Protein AF-A0A936UE08-F1 (afdb_monomer_lite)

pLDDT: mean 87.49, std 12.92, range [31.47, 96.0]

Foldseek 3Di:
DDPDFDKAKWFDAPAAIEGEPSRVCVVVLDPDPRHHYHYDHDCPVPPPRGFKMKIKDLDPVVQVVVLVVCCPPPVVFWDKDKDARPVDPSMIMIMIGTPQDDPVSVVVVVCVVVVPPDPD

Structure (mmCIF, N/CA/C/O backbone):
data_AF-A0A936UE08-F1
#
_entry.id   AF-A0A936UE08-F1
#
loop_
_atom_site.group_PDB
_atom_site.id
_atom_site.type_symbol
_atom_site.label_atom_id
_atom_site.label_alt_id
_atom_site.label_comp_id
_atom_site.label_asym_id
_atom_site.label_entity_id
_atom_site.label_seq_id
_atom_site.pdbx_PDB_ins_code
_atom_site.Cartn_x
_atom_site.Cartn_y
_atom_site.Cartn_z
_atom_site.occupancy
_atom_site.B_iso_or_equiv
_atom_site.auth_seq_id
_atom_site.auth_comp_id
_atom_site.auth_asym_id
_atom_site.auth_atom_id
_atom_site.pdbx_PDB_model_num
ATOM 1 N N . MET A 1 1 ? 12.548 7.754 -27.665 1.00 31.47 1 MET A N 1
ATOM 2 C CA . MET A 1 1 ? 12.295 6.539 -26.857 1.00 31.47 1 MET A CA 1
ATOM 3 C C . MET A 1 1 ? 11.726 6.971 -25.506 1.00 31.47 1 MET A C 1
ATOM 5 O O . MET A 1 1 ? 12.459 7.503 -24.682 1.00 31.47 1 MET A O 1
ATOM 9 N N . LEU A 1 2 ? 10.403 6.895 -25.324 1.00 31.75 2 LEU A N 1
ATOM 10 C CA . LEU A 1 2 ? 9.713 7.356 -24.111 1.00 31.75 2 LEU A CA 1
ATOM 11 C C . LEU A 1 2 ? 10.201 6.543 -22.901 1.00 31.75 2 LEU A C 1
ATOM 13 O O . LEU A 1 2 ? 9.914 5.351 -22.814 1.00 31.75 2 LEU A O 1
ATOM 17 N N . LYS A 1 3 ? 10.934 7.174 -21.972 1.00 38.00 3 LYS A N 1
ATOM 18 C CA . LYS A 1 3 ? 11.242 6.607 -20.649 1.00 38.00 3 LYS A CA 1
ATOM 19 C C . LYS A 1 3 ? 9.918 6.373 -19.913 1.00 38.00 3 LYS A C 1
ATOM 21 O O . LYS A 1 3 ? 9.411 7.265 -19.239 1.00 38.00 3 LYS A O 1
ATOM 26 N N . LYS A 1 4 ? 9.317 5.194 -20.098 1.00 46.88 4 LYS A N 1
ATOM 27 C CA . LYS A 1 4 ? 8.180 4.738 -19.299 1.00 46.88 4 LYS A CA 1
ATOM 28 C C . LYS A 1 4 ? 8.673 4.592 -17.863 1.00 46.88 4 LYS A C 1
ATOM 30 O O . LYS A 1 4 ? 9.589 3.835 -17.566 1.00 46.88 4 LYS A O 1
ATOM 35 N N . ASN A 1 5 ? 8.078 5.394 -17.000 1.00 51.69 5 ASN A N 1
ATOM 36 C CA . ASN A 1 5 ? 8.274 5.414 -15.564 1.00 51.69 5 ASN A CA 1
ATOM 37 C C . ASN A 1 5 ? 7.875 4.054 -14.965 1.00 51.69 5 ASN A C 1
ATOM 39 O O . ASN A 1 5 ? 6.700 3.847 -14.671 1.00 51.69 5 ASN A O 1
ATOM 43 N N . TYR A 1 6 ? 8.818 3.119 -14.821 1.00 75.62 6 TYR A N 1
ATOM 44 C CA . TYR A 1 6 ? 8.548 1.803 -14.237 1.00 75.62 6 TYR A CA 1
ATOM 45 C C . TYR A 1 6 ? 8.349 1.926 -12.728 1.00 75.62 6 TYR A C 1
ATOM 47 O O . TYR A 1 6 ? 9.289 1.846 -11.940 1.00 75.62 6 TYR A O 1
ATOM 55 N N . ILE A 1 7 ? 7.102 2.152 -12.339 1.00 89.44 7 ILE A N 1
ATOM 56 C CA . ILE A 1 7 ? 6.646 2.011 -10.964 1.00 89.44 7 ILE A CA 1
ATOM 57 C C . ILE A 1 7 ? 6.029 0.631 -10.860 1.00 89.44 7 ILE A C 1
ATOM 59 O O . ILE A 1 7 ? 5.180 0.265 -11.672 1.00 89.44 7 ILE A O 1
ATOM 63 N N . LYS A 1 8 ? 6.487 -0.132 -9.877 1.00 92.56 8 LYS A N 1
ATOM 64 C CA . LYS A 1 8 ? 5.900 -1.417 -9.541 1.00 92.56 8 LYS A CA 1
ATOM 65 C C . LYS A 1 8 ? 4.744 -1.199 -8.580 1.00 92.56 8 LYS A C 1
ATOM 67 O O . LYS A 1 8 ? 4.828 -0.307 -7.737 1.00 92.56 8 LYS A O 1
ATOM 72 N N . ILE A 1 9 ? 3.685 -1.989 -8.705 1.00 94.25 9 ILE A N 1
ATOM 73 C CA . ILE A 1 9 ? 2.460 -1.879 -7.903 1.00 94.25 9 ILE A CA 1
ATOM 74 C C . ILE A 1 9 ? 2.127 -3.244 -7.300 1.00 94.25 9 ILE A C 1
ATOM 76 O O . ILE A 1 9 ? 2.257 -4.250 -7.988 1.00 94.25 9 ILE A O 1
ATOM 80 N N . ALA A 1 10 ? 1.676 -3.266 -6.047 1.00 94.69 10 ALA A N 1
ATOM 81 C CA . ALA A 1 10 ? 1.062 -4.427 -5.409 1.00 94.69 10 ALA A CA 1
ATOM 82 C C . ALA A 1 10 ? -0.196 -4.018 -4.630 1.00 94.69 10 ALA A C 1
ATOM 84 O O . ALA A 1 10 ? -0.273 -2.917 -4.070 1.00 94.69 10 ALA A O 1
ATOM 85 N N . LEU A 1 11 ? -1.173 -4.925 -4.582 1.00 95.81 11 LEU A N 1
ATOM 86 C CA . LEU A 1 11 ? -2.451 -4.745 -3.894 1.00 95.81 11 LEU A CA 1
ATOM 87 C C . LEU A 1 11 ? -2.486 -5.628 -2.647 1.00 95.81 11 LEU A C 1
ATOM 89 O O . LEU A 1 11 ? -2.344 -6.847 -2.733 1.00 95.81 11 LEU A O 1
ATOM 93 N N . CYS A 1 12 ? -2.660 -5.014 -1.482 1.00 93.69 12 CYS A N 1
ATOM 94 C CA . CYS A 1 12 ? -2.636 -5.709 -0.201 1.00 93.69 12 CYS A CA 1
ATOM 95 C C . CYS A 1 12 ? -4.054 -5.933 0.329 1.00 93.69 12 CYS A C 1
ATOM 97 O O . CYS A 1 12 ? -4.851 -4.997 0.459 1.00 93.69 12 CYS A O 1
ATOM 99 N N . TYR A 1 13 ? -4.314 -7.181 0.698 1.00 93.38 13 TYR A N 1
ATOM 100 C CA . TYR A 1 13 ? -5.536 -7.676 1.315 1.00 93.38 13 TYR A CA 1
ATOM 101 C C . TYR A 1 13 ? -5.263 -8.108 2.761 1.00 93.38 13 TYR A C 1
ATOM 103 O O . TYR A 1 13 ? -4.157 -7.936 3.274 1.00 93.38 13 TYR A O 1
ATOM 111 N N . ASN A 1 14 ? -6.280 -8.649 3.438 1.00 87.88 14 ASN A N 1
ATOM 112 C CA . ASN A 1 14 ? -6.143 -9.124 4.819 1.00 87.88 14 ASN A CA 1
ATOM 113 C C . ASN A 1 14 ? -5.115 -10.263 4.948 1.00 87.88 14 ASN A C 1
ATOM 115 O O . ASN A 1 14 ? -4.405 -10.333 5.946 1.00 87.88 14 ASN A O 1
ATOM 119 N N . ASP A 1 15 ? -5.055 -11.148 3.957 1.00 87.75 15 ASP A N 1
ATOM 120 C CA . ASP A 1 15 ? -4.336 -12.426 3.988 1.00 87.75 15 ASP A CA 1
ATOM 121 C C . ASP A 1 15 ? -3.246 -12.544 2.911 1.00 87.75 15 ASP A C 1
ATOM 123 O O . ASP A 1 15 ? -2.303 -13.331 3.055 1.00 87.75 15 ASP A O 1
ATOM 127 N N . LYS A 1 16 ? -3.334 -11.739 1.848 1.00 92.00 16 LYS A N 1
ATOM 128 C CA . LYS A 1 16 ? -2.434 -11.828 0.697 1.00 92.00 16 LYS A CA 1
ATOM 129 C C . LYS A 1 16 ? -2.016 -10.485 0.116 1.00 92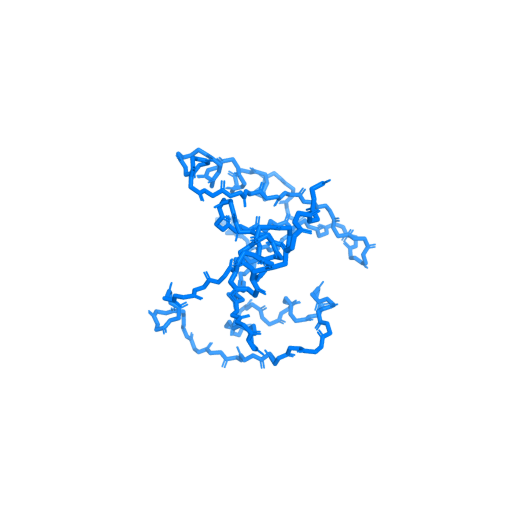.00 16 LYS A C 1
ATOM 131 O O . LYS A 1 16 ? -2.709 -9.474 0.233 1.00 92.00 16 LYS A O 1
ATOM 136 N N . ILE A 1 17 ? -0.896 -10.517 -0.590 1.00 93.88 17 ILE A N 1
ATOM 137 C CA . ILE A 1 17 ? -0.401 -9.445 -1.441 1.00 93.88 17 ILE A CA 1
ATOM 138 C C . ILE A 1 17 ? -0.429 -9.945 -2.877 1.00 93.88 17 ILE A C 1
ATOM 140 O O . ILE A 1 17 ? 0.220 -10.933 -3.219 1.00 93.88 17 ILE A O 1
ATOM 144 N N . VAL A 1 1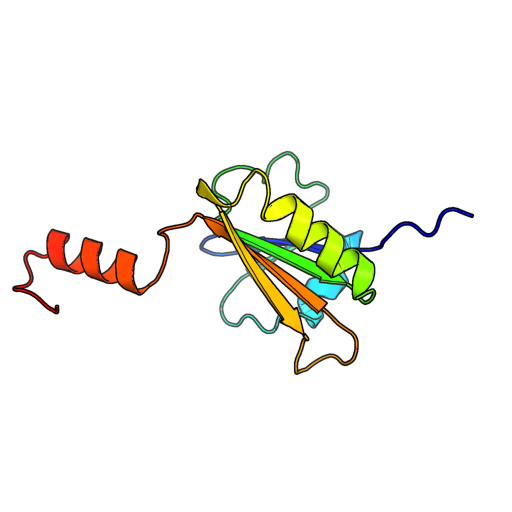8 ? -1.186 -9.246 -3.711 1.00 95.06 18 VAL A N 1
ATOM 145 C CA . VAL A 1 18 ? -1.374 -9.569 -5.121 1.00 95.06 18 VAL A CA 1
ATOM 146 C C . VAL A 1 18 ? -0.460 -8.693 -5.972 1.00 95.06 18 VAL A C 1
ATOM 148 O O . VAL A 1 18 ? -0.402 -7.476 -5.772 1.00 95.06 18 VAL A O 1
ATOM 151 N N . TYR A 1 19 ? 0.243 -9.306 -6.921 1.00 94.31 19 TYR A N 1
ATOM 152 C CA . TYR A 1 19 ? 1.114 -8.628 -7.880 1.00 94.31 19 TYR A CA 1
ATOM 153 C C . TYR A 1 19 ? 1.101 -9.354 -9.235 1.00 94.31 19 TYR A C 1
ATOM 155 O O . TYR A 1 19 ? 0.836 -10.550 -9.285 1.00 94.31 19 TYR A O 1
ATOM 163 N N . THR A 1 20 ? 1.383 -8.650 -10.332 1.00 94.12 20 THR A N 1
ATOM 164 C CA . THR A 1 20 ? 1.592 -9.277 -11.654 1.00 94.12 20 THR A CA 1
ATOM 165 C C . THR A 1 20 ? 3.061 -9.606 -11.910 1.00 94.12 20 THR A C 1
ATOM 167 O O . THR A 1 20 ? 3.933 -9.140 -11.176 1.00 94.12 20 THR A O 1
ATOM 170 N N . GLU A 1 21 ? 3.362 -10.359 -12.969 1.00 91.94 21 GLU A N 1
ATOM 171 C CA . GLU A 1 21 ? 4.736 -10.783 -13.291 1.00 91.94 21 GLU A CA 1
ATOM 172 C C . GLU A 1 21 ? 5.685 -9.592 -13.472 1.00 91.94 21 GLU A C 1
ATOM 174 O O . GLU A 1 21 ? 6.768 -9.548 -12.887 1.00 91.94 21 GLU A O 1
ATOM 179 N N . ASP A 1 22 ? 5.216 -8.539 -14.147 1.00 89.25 22 ASP A N 1
ATOM 180 C CA . ASP A 1 22 ? 5.946 -7.276 -14.289 1.00 89.25 22 ASP A CA 1
ATOM 181 C C . ASP A 1 22 ? 6.295 -6.627 -12.942 1.00 89.25 22 ASP A C 1
ATOM 183 O O . ASP A 1 22 ? 7.187 -5.780 -12.867 1.00 89.25 22 ASP A O 1
ATOM 187 N N . ASN A 1 23 ? 5.589 -6.982 -11.872 1.00 90.00 23 ASN A N 1
ATOM 188 C CA . ASN A 1 23 ? 5.726 -6.433 -10.531 1.00 90.00 23 ASN A CA 1
ATOM 189 C C . ASN A 1 23 ? 6.441 -7.378 -9.554 1.00 90.00 23 ASN A C 1
ATOM 191 O O . ASN A 1 23 ? 6.582 -7.014 -8.389 1.00 90.00 23 ASN A O 1
ATOM 195 N N . SER A 1 24 ? 6.937 -8.535 -10.002 1.00 85.31 24 SER A N 1
ATOM 196 C CA . SER A 1 24 ? 7.524 -9.592 -9.158 1.00 85.31 24 SER A CA 1
ATOM 197 C C . SER A 1 24 ? 8.639 -9.121 -8.220 1.00 85.31 24 SER A C 1
ATOM 199 O O . SER A 1 24 ? 8.689 -9.535 -7.063 1.00 85.31 24 SER A O 1
ATOM 201 N N . VAL A 1 25 ? 9.457 -8.163 -8.665 1.00 82.94 25 VAL A N 1
ATOM 202 C CA . VAL A 1 25 ? 10.518 -7.518 -7.868 1.00 82.94 25 VAL A CA 1
ATOM 203 C C . VAL A 1 25 ? 10.000 -6.895 -6.559 1.00 82.94 25 VAL A C 1
ATOM 205 O O . VAL A 1 25 ? 10.748 -6.775 -5.589 1.00 82.94 25 VAL A O 1
ATOM 208 N N . LEU A 1 26 ? 8.717 -6.519 -6.473 1.00 81.25 26 LEU A N 1
ATOM 209 C CA . LEU A 1 26 ? 8.138 -6.020 -5.222 1.00 81.25 26 LEU A CA 1
ATOM 210 C C . LEU A 1 26 ? 8.174 -7.045 -4.097 1.00 81.25 26 LEU A C 1
ATOM 212 O O . LEU A 1 26 ? 8.294 -6.642 -2.943 1.00 81.25 26 LEU A O 1
ATOM 216 N N . ARG A 1 27 ? 8.090 -8.342 -4.407 1.00 79.69 27 ARG A N 1
ATOM 217 C CA . ARG A 1 27 ? 8.205 -9.395 -3.395 1.00 79.69 27 ARG A CA 1
ATOM 218 C C . ARG A 1 27 ? 9.539 -9.303 -2.658 1.00 79.69 27 ARG A C 1
ATOM 220 O O . ARG A 1 27 ? 9.574 -9.451 -1.444 1.00 79.69 27 ARG A O 1
ATOM 227 N N . ASP A 1 28 ? 10.606 -8.989 -3.383 1.00 76.00 28 ASP A N 1
ATOM 228 C CA . ASP A 1 28 ? 11.950 -8.905 -2.817 1.00 76.00 28 ASP A CA 1
ATOM 229 C C . ASP A 1 28 ? 12.153 -7.580 -2.060 1.00 76.00 28 ASP A C 1
ATOM 231 O O . ASP A 1 28 ? 12.867 -7.527 -1.060 1.00 76.00 28 ASP A O 1
ATOM 235 N N . PHE A 1 29 ? 11.478 -6.506 -2.490 1.00 72.00 29 PHE A N 1
ATOM 236 C CA . PHE A 1 29 ? 11.536 -5.198 -1.825 1.00 72.00 29 PHE A CA 1
ATOM 237 C C . PHE A 1 29 ? 10.647 -5.079 -0.585 1.00 72.00 29 PHE A C 1
ATOM 239 O O . PHE A 1 29 ? 10.924 -4.252 0.290 1.00 72.00 29 PHE A O 1
ATOM 246 N N . MET A 1 30 ? 9.580 -5.873 -0.496 1.00 72.81 30 MET A N 1
ATOM 247 C CA . MET A 1 30 ? 8.629 -5.848 0.610 1.00 72.81 30 MET A CA 1
ATOM 248 C C . MET A 1 30 ? 8.929 -6.979 1.593 1.00 72.81 30 MET A C 1
ATOM 250 O O . MET A 1 30 ? 8.489 -8.109 1.432 1.00 72.81 30 MET A O 1
ATOM 254 N N . SER A 1 31 ? 9.613 -6.669 2.691 1.00 66.06 31 SER A N 1
ATOM 255 C CA . SER A 1 31 ? 9.846 -7.618 3.788 1.00 66.06 31 SER A CA 1
ATOM 256 C C . SER A 1 31 ? 8.624 -7.760 4.714 1.00 66.06 31 SER A C 1
ATOM 258 O O . SER A 1 31 ? 8.709 -7.582 5.930 1.00 66.06 31 SER A O 1
ATOM 260 N N . ARG A 1 32 ? 7.443 -8.054 4.149 1.00 74.94 32 ARG A N 1
ATOM 261 C CA . ARG A 1 32 ? 6.219 -8.297 4.933 1.00 74.94 32 ARG A CA 1
ATOM 262 C C . ARG A 1 32 ? 6.128 -9.768 5.331 1.00 74.94 32 ARG A C 1
ATOM 264 O O . ARG A 1 32 ? 5.918 -10.634 4.488 1.00 74.94 32 ARG A O 1
ATOM 271 N N . LEU A 1 33 ? 6.301 -10.031 6.624 1.00 68.69 33 LEU A N 1
ATOM 272 C CA . LEU A 1 33 ? 6.200 -11.365 7.218 1.00 68.69 33 LEU A CA 1
ATOM 273 C C . LEU A 1 33 ? 4.734 -11.774 7.421 1.00 68.69 33 LEU A C 1
ATOM 275 O O . LEU A 1 33 ? 3.895 -10.934 7.745 1.00 68.69 33 LEU A O 1
ATOM 279 N N . GLY A 1 34 ? 4.449 -13.073 7.284 1.00 73.06 34 GLY A N 1
ATOM 280 C CA . GLY A 1 34 ? 3.143 -13.655 7.616 1.00 73.06 34 GLY A CA 1
ATOM 281 C C . GLY A 1 34 ? 2.023 -13.372 6.609 1.00 73.06 34 GLY A C 1
ATOM 282 O O . GLY A 1 34 ? 0.857 -13.410 6.984 1.00 73.06 34 GLY A O 1
ATOM 283 N N . THR A 1 35 ? 2.357 -13.072 5.352 1.00 83.94 35 THR A N 1
ATOM 284 C CA . THR A 1 35 ? 1.378 -12.867 4.273 1.00 83.94 35 THR A CA 1
ATOM 285 C C . THR A 1 35 ? 1.712 -13.730 3.063 1.00 83.94 35 THR A C 1
ATOM 287 O O . THR A 1 35 ? 2.882 -14.021 2.803 1.00 83.94 35 THR A O 1
ATOM 290 N N . THR A 1 36 ? 0.682 -14.139 2.325 1.00 90.00 36 THR A N 1
ATOM 291 C CA . THR A 1 36 ? 0.851 -14.917 1.096 1.00 90.00 36 THR A CA 1
ATOM 292 C C . THR A 1 36 ? 1.075 -13.985 -0.087 1.00 90.00 36 THR A C 1
ATOM 294 O O . THR A 1 36 ? 0.353 -13.009 -0.266 1.00 90.00 36 THR A O 1
ATOM 297 N N . TYR A 1 37 ? 2.056 -14.299 -0.923 1.00 90.50 37 TYR A N 1
ATOM 298 C CA . TYR A 1 37 ? 2.324 -13.585 -2.167 1.00 90.50 37 TYR A CA 1
ATOM 299 C C . TYR A 1 37 ? 1.626 -14.311 -3.318 1.00 90.50 37 TYR A C 1
ATOM 301 O O . TYR A 1 37 ? 1.885 -15.490 -3.548 1.00 90.50 37 TYR A O 1
ATOM 309 N N . SER A 1 38 ? 0.726 -13.624 -4.021 1.00 93.00 38 SER A N 1
ATOM 310 C CA . SER A 1 38 ? -0.061 -14.193 -5.119 1.00 93.00 38 SER A CA 1
ATOM 311 C C . SER A 1 38 ? 0.258 -13.488 -6.432 1.00 93.00 38 SER A C 1
ATOM 313 O O . SER A 1 38 ? -0.072 -12.314 -6.607 1.00 93.00 38 SER A O 1
ATOM 315 N N . LEU A 1 39 ? 0.875 -14.230 -7.348 1.00 94.12 39 LEU A N 1
ATOM 316 C CA . LEU A 1 39 ? 1.057 -13.817 -8.733 1.00 94.12 39 LEU A CA 1
ATOM 317 C C . LEU A 1 39 ? -0.279 -13.931 -9.481 1.00 94.12 39 LEU A C 1
ATOM 319 O O . LEU A 1 39 ? -0.948 -14.959 -9.379 1.00 94.12 39 LEU A O 1
ATOM 323 N N . VAL A 1 40 ? -0.668 -12.885 -10.207 1.00 95.12 40 VAL A N 1
ATOM 324 C CA . VAL A 1 40 ? -1.890 -12.850 -11.028 1.00 95.12 40 VAL A CA 1
ATOM 325 C C . VAL A 1 40 ? -1.593 -12.271 -12.406 1.00 95.12 40 VAL A C 1
ATOM 327 O O . VAL A 1 40 ? -0.665 -11.479 -12.559 1.00 95.12 40 VAL A O 1
ATOM 330 N N . ASP A 1 41 ? -2.408 -12.613 -13.400 1.00 94.75 41 ASP A N 1
ATOM 331 C CA . ASP A 1 41 ? -2.198 -12.134 -14.772 1.00 94.75 41 ASP A CA 1
ATOM 332 C C . ASP A 1 41 ? -2.563 -10.648 -14.937 1.00 94.75 41 ASP A C 1
ATOM 334 O O . ASP A 1 41 ? -1.879 -9.899 -15.634 1.00 94.75 41 ASP A O 1
ATOM 338 N N . SER A 1 42 ? -3.627 -10.200 -14.263 1.00 94.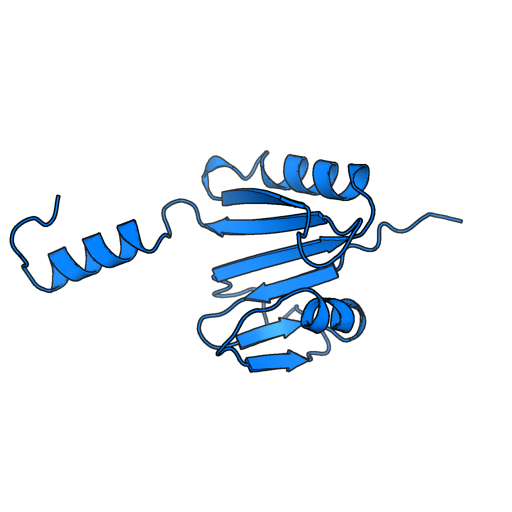12 42 SER A N 1
ATOM 339 C CA . SER A 1 42 ? -4.124 -8.819 -14.287 1.00 94.12 42 SER A CA 1
ATOM 340 C C . SER A 1 42 ? -4.745 -8.423 -12.942 1.00 94.12 42 SER A C 1
ATOM 342 O O . SER A 1 42 ? -5.185 -9.273 -12.168 1.00 94.12 42 SER A O 1
ATOM 344 N N . TYR A 1 43 ? -4.818 -7.115 -12.674 1.00 93.81 43 TYR A N 1
ATOM 345 C CA . TYR A 1 43 ? -5.485 -6.549 -11.498 1.00 93.81 43 TYR A CA 1
ATOM 346 C C . TYR A 1 43 ? -6.990 -6.322 -11.669 1.00 93.81 43 TYR A C 1
ATOM 348 O O . TYR A 1 43 ? -7.634 -5.945 -10.693 1.00 93.81 43 TYR A O 1
ATOM 356 N N . ASP A 1 44 ? -7.560 -6.549 -12.855 1.00 93.56 44 ASP A N 1
ATOM 357 C CA . ASP A 1 44 ? -8.952 -6.177 -13.164 1.00 93.56 44 ASP A CA 1
ATOM 358 C C . ASP A 1 44 ? -9.975 -6.798 -12.196 1.00 93.56 44 ASP A C 1
ATOM 360 O O . ASP A 1 44 ? -10.929 -6.141 -11.794 1.00 93.56 44 ASP A O 1
ATOM 364 N N . ASN A 1 45 ? -9.724 -8.028 -11.734 1.00 92.88 45 ASN A N 1
ATOM 365 C CA . ASN A 1 45 ? -10.579 -8.740 -10.772 1.00 92.88 45 ASN A CA 1
ATOM 366 C C . ASN A 1 45 ? -10.150 -8.549 -9.302 1.00 92.88 45 ASN A C 1
ATOM 368 O O . ASN A 1 45 ? -10.614 -9.263 -8.414 1.00 92.88 45 ASN A O 1
ATOM 372 N N . TYR A 1 46 ? -9.232 -7.617 -9.037 1.00 92.38 46 TYR A N 1
ATOM 373 C CA . TYR A 1 46 ? -8.592 -7.405 -7.735 1.00 92.38 46 TYR A CA 1
ATOM 374 C C . TYR A 1 46 ? -8.671 -5.941 -7.282 1.00 92.38 46 TYR A C 1
ATOM 376 O O . TYR A 1 46 ? -7.828 -5.483 -6.509 1.00 92.38 46 TYR A O 1
ATOM 384 N N . THR A 1 47 ? -9.657 -5.182 -7.754 1.00 90.75 47 THR A N 1
ATOM 385 C CA . THR A 1 47 ? -9.830 -3.773 -7.367 1.00 90.75 47 THR A CA 1
ATOM 386 C C . THR A 1 47 ? -10.686 -3.585 -6.115 1.00 90.75 47 THR A C 1
ATOM 388 O O . THR A 1 47 ? -10.605 -2.539 -5.468 1.00 90.75 47 THR A O 1
ATOM 391 N N . ASP A 1 48 ? -11.477 -4.591 -5.743 1.00 91.25 48 ASP A N 1
ATOM 392 C CA . ASP A 1 48 ? -12.386 -4.525 -4.600 1.00 91.25 48 ASP A CA 1
ATOM 393 C C . ASP A 1 48 ? -11.709 -4.937 -3.294 1.00 91.25 48 ASP A C 1
ATOM 395 O O . ASP A 1 48 ? -10.836 -5.796 -3.263 1.00 91.25 48 ASP A O 1
ATOM 399 N N . ASN A 1 49 ? -12.138 -4.338 -2.179 1.00 90.19 49 ASN A N 1
ATOM 400 C CA . ASN A 1 49 ? -11.672 -4.664 -0.822 1.00 90.19 49 ASN A CA 1
ATOM 401 C C . ASN A 1 49 ? -10.149 -4.556 -0.589 1.00 90.19 49 ASN A C 1
ATOM 403 O O . ASN A 1 49 ? -9.637 -5.077 0.404 1.00 90.19 49 ASN A O 1
ATOM 407 N N . VAL A 1 50 ? -9.429 -3.829 -1.447 1.00 94.50 50 VAL A N 1
ATOM 408 C CA . VAL A 1 50 ? -8.007 -3.520 -1.255 1.00 94.50 50 VAL A CA 1
ATOM 409 C C . VAL A 1 50 ? -7.831 -2.631 -0.019 1.00 94.50 50 VAL A C 1
ATOM 411 O O . VAL A 1 50 ? -8.430 -1.557 0.094 1.00 94.50 50 VAL A O 1
ATOM 414 N N . LEU A 1 51 ? -6.989 -3.064 0.920 1.00 93.50 51 LEU A N 1
ATOM 415 C CA . LEU A 1 51 ? -6.712 -2.322 2.157 1.00 93.50 51 LEU A CA 1
ATOM 416 C C . LEU A 1 51 ? -5.612 -1.283 1.969 1.00 93.50 51 LEU A C 1
ATOM 418 O O . LEU A 1 51 ? -5.647 -0.203 2.568 1.00 93.50 51 LEU A O 1
ATOM 422 N N . GLU A 1 52 ? -4.620 -1.641 1.162 1.00 94.56 52 GLU A N 1
ATOM 423 C CA . GLU A 1 52 ? -3.425 -0.853 0.926 1.00 94.56 52 GLU A CA 1
ATOM 424 C C . GLU A 1 52 ? -2.904 -1.109 -0.487 1.00 94.56 52 GLU A C 1
ATOM 426 O O . GLU A 1 52 ? -2.842 -2.248 -0.945 1.00 94.56 52 GLU A O 1
ATOM 431 N N . ILE A 1 53 ? -2.506 -0.037 -1.166 1.00 95.38 53 ILE A N 1
ATOM 432 C CA . ILE A 1 53 ? -1.757 -0.115 -2.420 1.00 95.38 53 ILE A CA 1
ATOM 433 C C . ILE A 1 53 ? -0.325 0.292 -2.115 1.00 95.38 53 ILE A C 1
ATOM 435 O O . ILE A 1 53 ? -0.091 1.367 -1.550 1.00 95.38 53 ILE A O 1
ATOM 439 N N . ILE A 1 54 ? 0.620 -0.554 -2.514 1.00 94.19 54 ILE A N 1
ATOM 440 C CA . ILE A 1 54 ? 2.048 -0.272 -2.410 1.00 94.19 54 ILE A CA 1
ATOM 441 C C . ILE A 1 54 ? 2.575 -0.014 -3.808 1.00 94.19 54 ILE A C 1
ATOM 443 O O . ILE A 1 54 ? 2.324 -0.787 -4.731 1.00 94.19 54 ILE A O 1
ATOM 447 N N . MET A 1 55 ? 3.300 1.086 -3.957 1.00 94.44 55 MET A N 1
ATOM 448 C CA . MET A 1 55 ? 4.002 1.417 -5.186 1.00 94.44 55 MET A CA 1
ATOM 449 C C . MET A 1 55 ? 5.476 1.638 -4.888 1.00 94.44 55 MET A C 1
ATOM 451 O O . MET A 1 55 ? 5.800 2.353 -3.940 1.00 94.44 55 MET A O 1
ATOM 455 N N . SER A 1 56 ? 6.360 1.100 -5.721 1.00 92.25 56 SER A N 1
ATOM 456 C CA . SER A 1 56 ? 7.805 1.262 -5.552 1.00 92.25 56 SER A CA 1
ATOM 457 C C . SER A 1 56 ? 8.493 1.550 -6.873 1.00 92.25 56 SER A C 1
ATOM 459 O O . SER A 1 56 ? 8.120 1.021 -7.918 1.00 92.25 56 SER A O 1
ATOM 461 N N . GLY A 1 57 ? 9.534 2.371 -6.835 1.00 90.94 57 GLY A N 1
ATOM 462 C CA . GLY A 1 57 ? 10.379 2.602 -7.999 1.00 90.94 57 GLY A CA 1
ATOM 463 C C . GLY A 1 57 ? 11.682 3.298 -7.651 1.00 90.94 57 GLY A C 1
ATOM 464 O O . GLY A 1 57 ? 11.906 3.722 -6.517 1.00 90.94 57 GLY A O 1
ATOM 465 N N . ASN A 1 58 ? 12.545 3.422 -8.655 1.00 91.12 58 ASN A N 1
ATOM 466 C CA . ASN A 1 58 ? 13.908 3.921 -8.474 1.00 91.12 58 ASN A CA 1
ATOM 467 C C . ASN A 1 58 ? 14.071 5.398 -8.869 1.00 91.12 58 ASN A C 1
ATOM 469 O O . ASN A 1 58 ? 15.108 6.007 -8.613 1.00 91.12 58 ASN A O 1
ATOM 473 N N . ASP A 1 59 ? 13.041 6.009 -9.464 1.00 92.44 59 ASP A N 1
ATOM 474 C CA . ASP A 1 59 ? 13.037 7.434 -9.795 1.00 92.44 59 ASP A CA 1
ATOM 475 C C . ASP A 1 59 ? 12.274 8.237 -8.731 1.00 92.44 59 ASP A C 1
ATOM 477 O O . ASP A 1 59 ? 11.044 8.179 -8.603 1.00 92.44 59 ASP A O 1
ATOM 481 N N . ARG A 1 60 ? 13.025 9.041 -7.972 1.00 92.88 60 ARG A N 1
ATOM 482 C CA . ARG A 1 60 ? 12.494 9.918 -6.922 1.00 92.88 60 ARG A CA 1
ATOM 483 C C . ARG A 1 60 ? 11.469 10.923 -7.447 1.00 92.88 60 ARG A C 1
ATOM 485 O O . ARG A 1 60 ? 10.469 11.176 -6.773 1.00 92.88 60 ARG A O 1
ATOM 492 N N . LYS A 1 61 ? 11.739 11.551 -8.596 1.00 93.38 61 LYS A N 1
ATOM 493 C CA . LYS A 1 61 ? 10.895 12.617 -9.162 1.00 93.38 61 LYS A CA 1
ATOM 494 C C . LYS A 1 61 ? 9.563 12.032 -9.610 1.00 93.38 61 LYS A C 1
ATOM 496 O O . LYS A 1 61 ? 8.516 12.577 -9.269 1.00 93.38 61 LYS A O 1
ATOM 501 N N . VAL A 1 62 ? 9.609 10.890 -10.289 1.00 93.38 62 VAL A N 1
ATOM 502 C CA . VAL A 1 62 ? 8.424 10.133 -10.712 1.00 93.38 62 VAL A CA 1
ATOM 503 C C . VAL A 1 62 ? 7.589 9.713 -9.508 1.00 93.38 62 VAL A C 1
ATOM 505 O O . VAL A 1 62 ? 6.393 9.997 -9.461 1.00 93.38 62 VAL A O 1
ATOM 508 N N . THR A 1 63 ? 8.219 9.096 -8.507 1.00 93.38 63 THR A N 1
ATOM 509 C CA . THR A 1 63 ? 7.524 8.596 -7.314 1.00 93.38 63 THR A CA 1
ATOM 510 C C . THR A 1 63 ? 6.864 9.744 -6.539 1.00 93.38 63 THR A C 1
ATOM 512 O O . THR A 1 63 ? 5.701 9.654 -6.148 1.00 93.38 63 THR A O 1
ATOM 515 N N . LYS A 1 64 ? 7.550 10.886 -6.386 1.00 94.31 64 LYS A N 1
ATOM 516 C CA . LYS A 1 64 ? 6.951 12.087 -5.782 1.00 94.31 64 LYS A CA 1
ATOM 517 C C . LYS A 1 64 ? 5.796 12.665 -6.601 1.00 94.31 64 LYS A C 1
ATOM 519 O O . LYS A 1 64 ? 4.799 13.083 -6.019 1.00 94.31 64 LYS A O 1
ATOM 524 N N . ASN A 1 65 ? 5.909 12.689 -7.928 1.00 94.62 65 ASN A N 1
ATOM 525 C CA . ASN A 1 65 ? 4.833 13.166 -8.796 1.00 94.62 65 ASN A CA 1
ATOM 526 C C . ASN A 1 65 ? 3.566 12.309 -8.632 1.00 94.62 65 ASN A C 1
ATOM 528 O O . ASN A 1 65 ? 2.469 12.842 -8.480 1.00 94.62 65 ASN A O 1
ATOM 532 N N . ILE A 1 66 ? 3.718 10.982 -8.576 1.00 93.75 66 ILE A N 1
ATOM 533 C CA . ILE A 1 66 ? 2.601 10.062 -8.313 1.00 93.75 66 ILE A CA 1
ATOM 534 C C . ILE A 1 66 ? 2.010 10.311 -6.928 1.00 93.75 66 ILE A C 1
ATOM 536 O O . ILE A 1 66 ? 0.797 10.466 -6.808 1.00 93.75 66 ILE A O 1
ATOM 540 N N . GLN A 1 67 ? 2.844 10.426 -5.891 1.00 95.31 67 GLN A N 1
ATOM 541 C CA . GLN A 1 67 ? 2.363 10.732 -4.543 1.00 95.31 67 GLN A CA 1
ATOM 542 C C . GLN A 1 67 ? 1.548 12.033 -4.511 1.00 95.31 67 GLN A C 1
ATOM 544 O O . GLN A 1 67 ? 0.495 12.072 -3.872 1.00 95.31 67 GLN A O 1
ATOM 549 N N . SER A 1 68 ? 1.993 13.080 -5.208 1.00 94.50 68 SER A N 1
ATOM 550 C CA . SER A 1 68 ? 1.269 14.351 -5.301 1.00 94.50 68 SER A CA 1
ATOM 551 C C . SER A 1 68 ? -0.104 14.182 -5.963 1.00 94.50 68 SER A C 1
ATOM 553 O O . SER A 1 68 ? -1.104 14.580 -5.367 1.00 94.50 68 SER A O 1
ATOM 555 N N . LYS A 1 69 ? -0.175 13.489 -7.110 1.00 93.25 69 LYS A N 1
ATOM 556 C CA . LYS A 1 69 ? -1.433 13.193 -7.827 1.00 93.25 69 LYS A CA 1
ATOM 557 C C . LYS A 1 69 ? -2.388 12.266 -7.069 1.00 93.25 69 LYS A C 1
ATOM 559 O O . LYS A 1 69 ? -3.589 12.280 -7.308 1.00 93.25 69 LYS A O 1
ATOM 564 N N . MET A 1 70 ? -1.869 11.447 -6.158 1.00 92.06 70 MET A N 1
ATOM 565 C CA . MET A 1 70 ? -2.697 10.628 -5.267 1.00 92.06 70 MET A CA 1
ATOM 566 C C . MET A 1 70 ? -3.153 11.409 -4.033 1.00 92.06 70 MET A C 1
ATOM 568 O O . MET A 1 70 ? -4.205 11.132 -3.466 1.00 92.06 70 MET A O 1
ATOM 572 N N . THR A 1 71 ? -2.377 12.405 -3.606 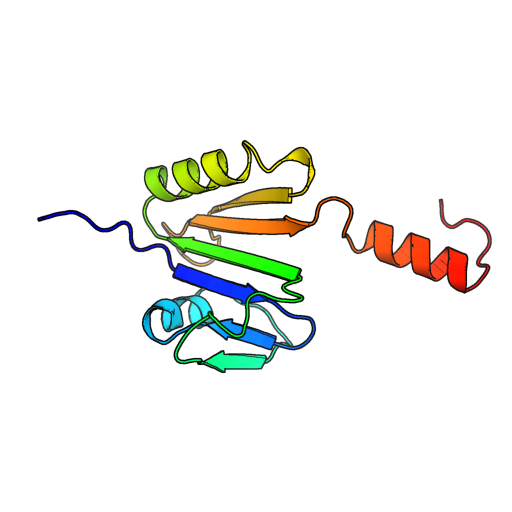1.00 92.38 71 THR A N 1
ATOM 573 C CA . THR A 1 71 ? -2.731 13.260 -2.467 1.00 92.38 71 THR A CA 1
ATOM 574 C C . THR A 1 71 ? -3.790 14.286 -2.857 1.00 92.38 71 THR A C 1
ATOM 576 O O . THR A 1 71 ? -4.713 14.526 -2.088 1.00 92.38 71 THR A O 1
ATOM 579 N N . LEU A 1 72 ? -3.709 14.865 -4.052 1.00 89.94 72 LEU A N 1
ATOM 580 C CA . LEU A 1 72 ? -4.745 15.731 -4.610 1.00 89.94 72 LEU A CA 1
ATOM 581 C C . LEU A 1 72 ? -5.201 15.146 -5.949 1.00 89.94 72 LEU A C 1
ATOM 583 O O . LEU A 1 72 ? -4.350 14.945 -6.811 1.00 89.94 72 LEU A O 1
ATOM 587 N N . PRO A 1 73 ? -6.506 14.876 -6.145 1.00 89.31 73 PRO A N 1
ATOM 588 C CA . PRO A 1 73 ? -7.648 15.336 -5.337 1.00 89.31 73 PRO A CA 1
ATOM 589 C C . PRO A 1 73 ? -8.090 14.385 -4.203 1.00 89.31 73 PRO A C 1
ATOM 591 O O . PRO A 1 73 ? -9.022 14.695 -3.462 1.00 89.31 73 PRO A O 1
ATOM 594 N N . PHE A 1 74 ? -7.461 13.218 -4.035 1.00 91.56 74 PHE A N 1
ATOM 595 C CA . PHE A 1 74 ? -8.031 12.141 -3.210 1.00 91.56 74 PHE A CA 1
ATOM 596 C C . PHE A 1 74 ? -7.722 12.210 -1.699 1.00 91.56 74 PHE A C 1
ATOM 598 O O . PHE A 1 74 ? -8.236 11.395 -0.929 1.00 91.56 74 PHE A O 1
ATOM 605 N N . GLY A 1 75 ? -6.935 13.178 -1.226 1.00 87.25 75 GLY A N 1
ATOM 606 C CA . GLY A 1 75 ? -6.419 13.261 0.154 1.00 87.25 75 GLY A CA 1
ATOM 607 C C . GLY A 1 75 ? -7.464 13.480 1.256 1.00 87.25 75 GLY A C 1
ATOM 608 O O . GLY A 1 75 ? -7.177 13.318 2.449 1.00 87.25 75 GLY A O 1
ATOM 609 N N . LEU A 1 76 ? -8.707 13.803 0.884 1.00 89.12 76 LEU A N 1
ATOM 610 C CA . LEU A 1 76 ? -9.840 13.770 1.813 1.00 89.12 76 LEU A CA 1
ATOM 611 C C . LEU A 1 76 ? -10.171 12.333 2.246 1.00 89.12 76 LEU A C 1
ATOM 613 O O . LEU A 1 76 ? -10.514 12.106 3.406 1.00 89.12 76 LEU A O 1
ATOM 617 N N . ARG A 1 77 ? -10.030 11.362 1.335 1.00 92.56 77 ARG A N 1
ATOM 618 C CA . ARG A 1 77 ? -10.382 9.946 1.543 1.00 92.56 77 ARG A CA 1
ATOM 619 C C . ARG A 1 77 ? -9.165 9.045 1.718 1.00 92.56 77 ARG A C 1
ATOM 621 O O . ARG A 1 77 ? -9.273 8.009 2.374 1.00 92.56 77 ARG A O 1
ATOM 628 N N . LEU A 1 78 ? -8.023 9.436 1.163 1.00 94.06 78 LEU A N 1
ATOM 629 C CA . LEU A 1 78 ? -6.789 8.663 1.190 1.00 94.06 78 LEU A CA 1
ATOM 630 C C . LEU A 1 78 ? -5.781 9.268 2.164 1.00 94.06 78 LEU A C 1
ATOM 632 O O . LEU A 1 78 ? -5.673 10.482 2.330 1.00 94.06 78 LEU A O 1
ATOM 636 N N . LYS A 1 79 ? -5.009 8.395 2.797 1.00 95.12 79 LYS A N 1
ATOM 637 C CA . LYS A 1 79 ? -3.743 8.727 3.434 1.00 95.12 79 LYS A CA 1
ATOM 638 C C . LYS A 1 79 ? -2.645 8.143 2.555 1.00 95.12 79 LYS A C 1
ATOM 640 O O . LYS A 1 79 ? -2.535 6.929 2.428 1.00 95.12 79 LYS A O 1
ATOM 645 N N . VAL A 1 80 ? -1.851 9.028 1.965 1.00 96.00 80 VAL A N 1
ATOM 646 C CA . VAL A 1 80 ? -0.723 8.678 1.101 1.00 96.00 80 VAL A CA 1
ATOM 647 C C . VAL A 1 80 ? 0.562 8.923 1.882 1.00 96.00 80 VAL A C 1
ATOM 649 O O . VAL A 1 80 ? 0.789 10.033 2.365 1.00 96.00 80 VAL A O 1
ATOM 652 N N . LYS A 1 81 ? 1.394 7.896 2.044 1.00 94.88 81 LYS A N 1
ATOM 653 C CA . LYS A 1 81 ? 2.729 8.021 2.633 1.00 94.88 81 LYS A CA 1
ATOM 654 C C . LYS A 1 81 ? 3.774 7.843 1.551 1.00 94.88 81 LYS A C 1
ATOM 656 O O . LYS A 1 81 ? 3.615 6.999 0.682 1.00 94.88 81 LYS A O 1
ATOM 661 N N . TYR A 1 82 ? 4.862 8.589 1.664 1.00 95.44 82 TYR A N 1
ATOM 662 C CA . TYR A 1 82 ? 6.048 8.427 0.838 1.00 95.44 82 TYR A CA 1
ATOM 663 C C . TYR A 1 82 ? 7.258 8.222 1.742 1.00 95.44 82 TYR A C 1
ATOM 665 O O . TYR A 1 82 ? 7.418 8.949 2.725 1.00 95.44 82 TYR A O 1
ATOM 673 N N . TYR A 1 83 ? 8.120 7.268 1.404 1.00 94.19 83 TYR A N 1
ATOM 674 C CA . TYR A 1 83 ? 9.366 7.031 2.128 1.00 94.19 83 TYR A CA 1
ATOM 675 C C . TYR A 1 83 ? 10.434 6.411 1.229 1.00 94.19 83 TYR A C 1
ATOM 677 O O . TYR A 1 83 ? 10.151 5.850 0.173 1.00 94.19 83 TYR A O 1
ATOM 685 N N . ARG A 1 84 ? 11.694 6.533 1.646 1.00 93.12 84 ARG A N 1
ATOM 686 C CA . ARG A 1 84 ? 12.824 5.839 1.020 1.00 93.12 84 ARG A CA 1
ATOM 687 C C . ARG A 1 84 ? 12.979 4.465 1.669 1.00 93.12 84 ARG A C 1
ATOM 689 O O . ARG A 1 84 ? 12.864 4.367 2.890 1.00 93.12 84 ARG A O 1
ATOM 696 N N . SER A 1 85 ? 13.248 3.434 0.873 1.00 88.75 85 SER A N 1
ATOM 697 C CA . SER A 1 85 ? 13.588 2.113 1.402 1.00 88.75 85 SER A CA 1
ATOM 698 C C . SER A 1 85 ? 14.887 2.176 2.208 1.00 88.75 85 SER A C 1
ATOM 700 O O . SER A 1 85 ? 15.845 2.833 1.797 1.00 88.75 85 SER A O 1
ATOM 702 N N . GLN A 1 86 ? 14.901 1.503 3.358 1.00 86.62 86 GLN A N 1
ATOM 703 C CA . GLN A 1 86 ? 16.097 1.366 4.196 1.00 86.62 86 GLN A CA 1
ATOM 704 C C . GLN A 1 86 ? 16.965 0.191 3.737 1.00 86.62 86 GLN A C 1
ATOM 706 O O . GLN A 1 86 ? 18.186 0.269 3.787 1.00 86.62 86 GLN A O 1
ATOM 711 N N . SER A 1 87 ? 16.332 -0.875 3.242 1.00 84.38 87 SER A N 1
ATOM 712 C CA . SER A 1 87 ? 17.012 -2.095 2.798 1.00 84.38 87 SER A CA 1
ATOM 713 C C . SER A 1 87 ? 17.528 -2.004 1.361 1.00 84.38 87 SER A C 1
ATOM 715 O O . SER A 1 87 ? 18.484 -2.687 1.015 1.00 84.38 87 SER A O 1
ATOM 717 N N . PHE A 1 88 ? 16.926 -1.150 0.524 1.00 86.00 88 PHE A N 1
ATOM 718 C CA . PHE A 1 88 ? 17.258 -1.056 -0.900 1.00 86.00 88 PHE A CA 1
ATOM 719 C C . PHE A 1 88 ? 17.605 0.379 -1.300 1.00 86.00 88 PHE A C 1
ATOM 721 O O . PHE A 1 88 ? 16.742 1.257 -1.397 1.00 86.00 88 PHE A O 1
ATOM 728 N N . HIS A 1 89 ? 18.893 0.630 -1.547 1.00 86.69 89 HIS A N 1
ATOM 729 C CA . HIS A 1 89 ? 19.363 1.956 -1.928 1.00 86.69 89 HIS A CA 1
ATOM 730 C C . HIS A 1 89 ? 18.729 2.415 -3.247 1.00 86.69 89 HIS A C 1
ATOM 732 O O . HIS A 1 89 ? 18.714 1.695 -4.239 1.00 86.69 89 HIS A O 1
ATOM 738 N N . GLY A 1 90 ? 18.221 3.648 -3.260 1.00 88.12 90 GLY A N 1
ATOM 739 C CA . GLY A 1 90 ? 17.619 4.245 -4.453 1.00 88.12 90 GLY A CA 1
ATOM 740 C C . GLY A 1 90 ? 16.180 3.804 -4.720 1.00 88.12 90 GLY A C 1
ATOM 741 O O . GLY A 1 90 ? 15.593 4.303 -5.670 1.00 88.12 90 GLY A O 1
ATOM 742 N N . VAL A 1 91 ? 15.591 2.945 -3.879 1.00 90.19 91 VAL A N 1
ATOM 743 C CA . VAL A 1 91 ? 14.170 2.583 -3.958 1.00 90.19 91 VAL A CA 1
ATOM 744 C C . VAL A 1 91 ? 13.332 3.547 -3.117 1.00 90.19 91 VAL A C 1
ATOM 746 O O . VAL A 1 91 ? 13.636 3.833 -1.952 1.00 90.19 91 VAL A O 1
ATOM 749 N N . TYR A 1 92 ? 12.257 4.046 -3.713 1.00 92.94 92 TYR A N 1
ATOM 750 C CA . TYR A 1 92 ? 11.281 4.936 -3.098 1.00 92.94 92 TYR A CA 1
ATOM 751 C C . TYR A 1 92 ? 9.905 4.285 -3.137 1.00 92.94 92 TYR A C 1
ATOM 753 O O . TYR A 1 92 ? 9.507 3.742 -4.164 1.00 92.94 92 TYR A O 1
ATOM 761 N N . ASN A 1 93 ? 9.187 4.371 -2.023 1.00 93.69 93 ASN A N 1
ATOM 762 C CA . ASN A 1 93 ? 7.912 3.704 -1.816 1.00 93.69 93 ASN A CA 1
ATOM 763 C C . ASN A 1 93 ? 6.791 4.719 -1.594 1.00 93.69 93 ASN A C 1
ATOM 765 O O . ASN A 1 93 ? 6.993 5.772 -0.977 1.00 93.69 93 ASN A O 1
ATOM 769 N N . ILE A 1 94 ? 5.598 4.357 -2.054 1.00 95.44 94 ILE A N 1
ATOM 770 C CA . ILE A 1 94 ? 4.333 5.018 -1.765 1.00 95.44 94 ILE A CA 1
ATOM 771 C C . ILE A 1 94 ? 3.399 3.974 -1.163 1.00 95.44 94 ILE A C 1
ATOM 773 O O . ILE A 1 94 ? 3.184 2.922 -1.756 1.00 95.44 94 ILE A O 1
ATOM 777 N N . GLU A 1 95 ? 2.814 4.288 -0.014 1.00 95.25 95 GLU A N 1
ATOM 778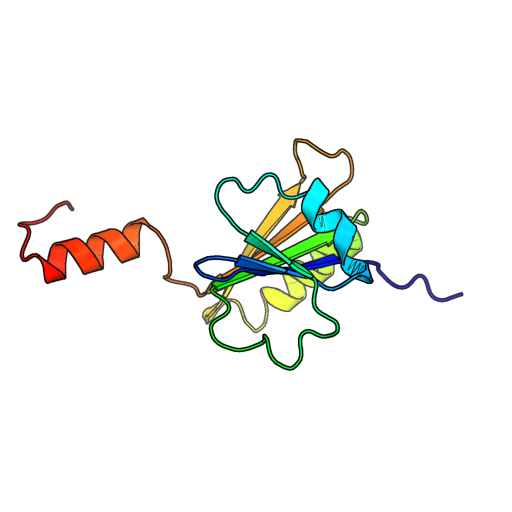 C CA . GLU A 1 95 ? 1.708 3.522 0.562 1.00 95.25 95 GLU A CA 1
ATOM 779 C C . GLU A 1 95 ? 0.441 4.360 0.494 1.00 95.25 95 GLU A C 1
ATOM 781 O O . GLU A 1 95 ? 0.408 5.496 0.981 1.00 95.25 95 GLU A O 1
ATOM 786 N N . ILE A 1 96 ? -0.614 3.797 -0.081 1.00 95.81 96 ILE A N 1
ATOM 787 C CA . ILE A 1 96 ? -1.920 4.437 -0.190 1.00 95.81 96 ILE A CA 1
ATOM 788 C C . ILE A 1 96 ? -2.910 3.607 0.612 1.00 95.81 96 ILE A C 1
ATOM 790 O O . ILE A 1 96 ? -3.163 2.451 0.291 1.00 95.81 96 ILE A O 1
ATOM 794 N N . ILE A 1 97 ? -3.484 4.213 1.648 1.00 95.25 97 ILE A N 1
ATOM 795 C CA . ILE A 1 97 ? -4.481 3.576 2.512 1.00 95.25 97 ILE A CA 1
ATOM 796 C C . ILE A 1 97 ? -5.701 4.472 2.682 1.00 95.25 97 ILE A C 1
ATOM 798 O O . ILE A 1 97 ? -5.617 5.700 2.586 1.00 95.25 97 ILE A O 1
ATOM 802 N N . ARG A 1 98 ? -6.847 3.877 3.012 1.00 93.69 98 ARG A N 1
ATOM 803 C CA . ARG A 1 98 ? -8.043 4.646 3.370 1.00 93.69 98 ARG A CA 1
ATOM 804 C C . ARG A 1 98 ? -7.809 5.441 4.660 1.00 93.69 98 ARG A C 1
ATOM 806 O O . ARG A 1 98 ? -7.351 4.918 5.678 1.00 93.69 98 ARG A O 1
ATOM 813 N N . LYS A 1 99 ? -8.160 6.726 4.645 1.00 92.94 99 LYS A N 1
ATOM 814 C CA . LYS A 1 99 ? -8.065 7.605 5.816 1.00 92.94 99 LYS A CA 1
ATOM 815 C C . LYS A 1 99 ? -9.008 7.120 6.925 1.00 92.94 99 LYS A C 1
ATOM 817 O O . LYS A 1 99 ? -10.107 6.644 6.662 1.00 92.94 99 LYS A O 1
ATOM 822 N N . GLY A 1 100 ? -8.564 7.225 8.179 1.00 89.62 100 GLY A N 1
ATOM 823 C CA . GLY A 1 100 ? -9.324 6.758 9.348 1.00 89.62 100 GLY A CA 1
ATOM 824 C C . GLY A 1 100 ? -9.204 5.256 9.642 1.00 89.62 100 GLY A C 1
ATOM 825 O O . GLY A 1 100 ? -9.673 4.806 10.689 1.00 89.62 100 GLY A O 1
ATOM 826 N N . VAL A 1 101 ? -8.527 4.481 8.788 1.00 89.19 101 VAL A N 1
ATOM 827 C CA . VAL A 1 101 ? -8.205 3.070 9.045 1.00 89.19 101 VAL A CA 1
ATOM 828 C C . VAL A 1 101 ? -6.815 2.979 9.675 1.00 89.19 101 VAL A C 1
ATOM 830 O O . VAL A 1 101 ? -5.818 3.416 9.106 1.00 89.19 101 VAL A O 1
ATOM 833 N N . SER A 1 102 ? -6.747 2.482 10.908 1.00 89.38 102 SER A N 1
ATOM 834 C CA . SER A 1 102 ? -5.509 2.317 11.672 1.00 89.38 102 SER A CA 1
ATOM 835 C C . SER A 1 102 ? -5.712 1.297 12.791 1.00 89.38 102 SER A C 1
ATOM 837 O O . SER A 1 102 ? -6.842 1.085 13.227 1.00 89.38 102 SER A O 1
ATOM 839 N N . LYS A 1 103 ? -4.623 0.746 13.340 1.00 89.44 103 LYS A N 1
ATOM 840 C CA . LYS A 1 103 ? -4.699 -0.114 14.536 1.00 89.44 103 LYS A CA 1
ATOM 841 C C . LYS A 1 103 ? -5.379 0.596 15.714 1.00 89.44 103 LYS A C 1
ATOM 843 O O . LYS A 1 103 ? -6.198 -0.004 16.394 1.00 89.44 103 LYS A O 1
ATOM 848 N N . LYS A 1 104 ? -5.129 1.901 15.896 1.00 91.88 104 LYS A N 1
ATOM 849 C CA . LYS A 1 104 ? -5.788 2.721 16.929 1.00 91.88 104 LYS A CA 1
ATOM 850 C C . LYS A 1 104 ? -7.304 2.786 16.731 1.00 91.88 104 LYS A C 1
ATOM 852 O O . LYS A 1 104 ? -8.053 2.625 17.687 1.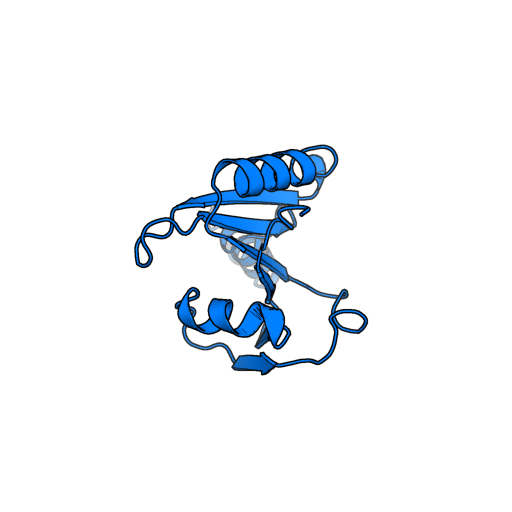00 91.88 104 LYS A O 1
ATOM 857 N N . THR A 1 105 ? -7.770 3.048 15.511 1.00 92.94 105 THR A N 1
ATOM 858 C CA . THR A 1 105 ? -9.212 3.132 15.231 1.00 92.94 105 THR A CA 1
ATOM 859 C C . THR A 1 105 ? -9.883 1.764 15.268 1.00 92.94 105 THR A C 1
ATOM 861 O O . THR A 1 105 ? -11.008 1.676 15.751 1.00 92.94 105 THR A O 1
ATOM 864 N N . ALA A 1 106 ? -9.189 0.703 14.849 1.00 91.88 106 ALA A N 1
ATOM 865 C CA . ALA A 1 106 ? -9.644 -0.676 15.009 1.00 91.88 106 ALA A CA 1
ATOM 866 C C . ALA A 1 106 ? -9.795 -1.051 16.492 1.00 91.88 106 ALA A C 1
ATOM 868 O O . ALA A 1 106 ? -10.870 -1.478 16.899 1.00 91.88 106 ALA A O 1
ATOM 869 N N . LEU A 1 107 ? -8.775 -0.790 17.316 1.00 94.38 107 LEU A N 1
ATOM 870 C CA . LEU A 1 107 ? -8.812 -1.071 18.752 1.00 94.38 107 LEU A CA 1
ATOM 871 C C . LEU A 1 107 ? -9.926 -0.293 19.459 1.00 94.38 107 LEU A C 1
ATOM 873 O O . LEU A 1 107 ? -10.644 -0.865 20.266 1.00 94.38 107 LEU A O 1
ATOM 877 N N . LYS A 1 108 ? -10.135 0.984 19.112 1.00 93.00 108 LYS A N 1
ATOM 878 C CA . LYS A 1 108 ? -11.259 1.774 19.645 1.00 93.00 108 LYS A CA 1
ATOM 879 C C . LYS A 1 108 ? -12.621 1.168 19.299 1.00 93.00 108 LYS A C 1
ATOM 881 O O . LYS A 1 108 ? -13.506 1.149 20.148 1.00 93.00 108 LYS A O 1
ATOM 886 N N . LYS A 1 109 ? -12.800 0.691 18.062 1.00 93.25 109 LYS A N 1
ATOM 887 C CA . LYS A 1 109 ? -14.039 0.019 17.638 1.00 93.25 109 LYS A CA 1
ATOM 888 C C . LYS A 1 109 ? -14.241 -1.296 18.386 1.00 93.25 109 LYS A C 1
ATOM 890 O O . LYS A 1 109 ? -15.344 -1.543 18.855 1.00 93.25 109 LYS A O 1
ATOM 895 N N . LEU A 1 110 ? -13.180 -2.088 18.527 1.00 94.69 110 LEU A N 1
ATOM 896 C CA . LEU A 1 110 ? -13.213 -3.354 19.253 1.00 94.69 110 LEU A CA 1
ATOM 897 C C . LEU A 1 110 ? -13.521 -3.147 20.740 1.00 94.69 110 LEU A C 1
ATOM 899 O O . LEU A 1 110 ? -14.411 -3.796 21.268 1.00 94.69 110 LEU A O 1
ATOM 903 N N . ALA A 1 111 ? -12.848 -2.201 21.397 1.00 93.88 111 ALA A N 1
ATOM 904 C CA . ALA A 1 111 ? -13.095 -1.875 22.798 1.00 93.88 111 ALA A CA 1
ATOM 905 C C . ALA A 1 111 ? -14.546 -1.435 23.037 1.00 93.88 111 ALA A C 1
ATOM 907 O O . ALA A 1 111 ? -15.159 -1.871 24.003 1.00 93.88 111 ALA A O 1
ATOM 908 N N . LYS A 1 112 ? -15.113 -0.630 22.124 1.00 93.56 112 LYS A N 1
ATOM 909 C CA . LYS A 1 112 ? -16.534 -0.257 22.166 1.00 93.56 112 LYS A CA 1
ATOM 910 C C . LYS A 1 112 ? -17.455 -1.468 21.984 1.00 93.56 112 LYS A C 1
ATOM 912 O O . LYS A 1 112 ? -18.462 -1.555 22.668 1.00 93.56 112 LYS A O 1
ATOM 917 N N . TYR A 1 113 ? -17.135 -2.367 21.053 1.00 95.12 113 TYR A N 1
ATOM 918 C CA . TYR A 1 113 ? -17.921 -3.579 20.802 1.00 95.12 113 TYR A CA 1
ATOM 919 C C . TYR A 1 113 ? -17.936 -4.526 22.011 1.00 95.12 113 TYR A C 1
ATOM 921 O O . TYR A 1 113 ? -18.963 -5.121 22.308 1.00 95.12 113 TYR A O 1
ATOM 929 N N . LEU A 1 114 ? -16.811 -4.626 22.720 1.00 95.75 114 LEU A N 1
ATOM 930 C CA . LEU A 1 114 ? -16.646 -5.456 23.916 1.00 95.75 114 LEU A CA 1
ATOM 931 C C . LEU A 1 114 ? -17.095 -4.765 25.220 1.00 95.75 114 LEU A C 1
ATOM 933 O O . LEU A 1 114 ? -16.848 -5.303 26.293 1.00 95.75 114 LEU A O 1
ATOM 937 N N . ASP A 1 115 ? -17.683 -3.568 25.137 1.00 92.38 115 ASP A N 1
ATOM 938 C CA . ASP A 1 115 ? -18.078 -2.730 26.282 1.00 92.38 115 ASP A CA 1
ATOM 939 C C . ASP A 1 115 ? -16.960 -2.506 27.325 1.00 92.38 115 ASP A C 1
ATOM 941 O O . ASP A 1 115 ? -17.170 -2.419 28.536 1.00 92.38 115 ASP A O 1
ATOM 945 N N . LEU A 1 116 ? -15.714 -2.401 26.854 1.00 91.44 116 LEU A N 1
ATOM 946 C CA . LEU A 1 116 ? -14.579 -2.127 27.727 1.00 91.44 116 LEU A CA 1
ATOM 947 C C . LEU A 1 116 ? -14.615 -0.658 28.164 1.00 91.44 116 LEU A C 1
ATOM 949 O O . LEU A 1 116 ? -14.569 0.259 27.335 1.00 91.44 116 LEU A O 1
ATOM 953 N N . LYS A 1 117 ? -14.634 -0.415 29.481 1.00 78.06 117 LYS A N 1
ATOM 954 C CA . LYS A 1 117 ? -14.542 0.938 30.046 1.00 78.06 117 LYS A CA 1
ATOM 955 C C . LYS A 1 117 ? -13.226 1.603 29.622 1.00 78.06 117 LYS A C 1
ATOM 957 O O . LYS A 1 117 ? -12.149 1.236 30.070 1.00 78.06 117 LYS A O 1
ATOM 962 N N . LYS A 1 118 ? -13.360 2.590 28.733 1.00 60.53 118 LYS A N 1
ATOM 963 C CA . LYS A 1 118 ? -12.424 3.666 28.365 1.00 60.53 118 LYS A CA 1
ATOM 964 C C . LYS A 1 118 ? -10.920 3.343 28.519 1.00 60.53 118 LYS A C 1
ATOM 966 O O . LYS A 1 118 ? -10.275 3.800 29.452 1.00 60.53 118 LYS A O 1
ATOM 971 N N . ILE A 1 119 ? -10.329 2.703 27.507 1.00 55.72 119 ILE A N 1
ATOM 972 C CA . ILE A 1 119 ? -8.901 2.899 27.190 1.00 55.72 119 ILE A CA 1
ATOM 973 C C . ILE A 1 119 ? -8.825 4.172 26.325 1.00 55.72 119 ILE A C 1
ATOM 975 O O . ILE A 1 119 ? -8.808 4.097 25.092 1.00 55.72 119 ILE A O 1
ATOM 979 N N . MET A 1 120 ? -8.932 5.355 26.944 1.00 49.00 120 MET A N 1
ATOM 980 C CA . MET A 1 120 ? -8.616 6.633 26.282 1.00 49.00 120 MET A CA 1
ATOM 981 C C . MET A 1 120 ? -7.342 7.214 26.850 1.00 49.00 120 MET A C 1
ATOM 983 O O . MET A 1 120 ? -7.312 7.391 28.083 1.00 49.00 120 MET A O 1
#

Sequence (120 aa):
MLKKNYIKIALCYNDKIVYTEDNSVLRDFMSRLGTTYSLVDSYDNYTDNVLEIIMSGNDRKVTKNIQSKMTLPFGLRLKVKYYRSQSFHGVYNIEIIRKGVSKKTALKKLAKYLDLKKIM

Secondary structure (DSSP, 8-state):
-------EEEEE-SSEEEE-GGGTHHHHH---TT-EEEE-S-STT--TT--EEEEEES-HHHHHHHHHHHHTTGGGTEEEEEEE-SSSTT-EEEEEEETT-SHHHHHHHHHHHTT-----

Radius of gyration: 16.54 Å; chains: 1; bounding box: 37×31×57 Å